Protein AF-A0A937P1J1-F1 (afdb_monomer)

Secondary structure (DSSP, 8-state):
-HHHHHHHHHHHHHHHHHHHHHHHHHHHHHHHHHHHHT--TT-EEEEEETTEEEEEEEEEEETTEEEEEEE-TTS-EEEEEEEGGGEEE--

Sequence (91 aa):
MTIIFILKFIAVLLLSGIIFVIMICCIYYFKTIMLRKNIKKFDICKFYINEFKYTGKVVDRIGNQVKVEFLDDDGSVEKRRIHIHNIYPVW

pLDDT: mean 87.86, std 8.62, range [59.47, 97.44]

Mean predicted aligned error: 9.24 Å

Foldseek 3Di:
DVVVVVVVVVVVVVVVVVVVVVVVVVVVVVVVVVVLVPQDAQFWKWFDDPNDIFIFGFHDDDPQWTWTWGQDPVRDIDIDIDGSVRIGGDD

Structure (mmCIF, N/CA/C/O backbone):
data_AF-A0A937P1J1-F1
#
_entry.id   AF-A0A937P1J1-F1
#
loop_
_atom_site.group_PDB
_atom_site.id
_atom_site.type_symbol
_atom_site.label_atom_id
_atom_site.label_alt_id
_atom_site.label_comp_id
_atom_site.label_asym_id
_atom_site.label_entity_id
_atom_site.label_seq_id
_atom_site.pdbx_PDB_ins_code
_atom_site.Cartn_x
_atom_site.Cartn_y
_atom_site.Cartn_z
_atom_site.occupancy
_atom_site.B_iso_or_equiv
_atom_site.auth_seq_id
_atom_site.auth_comp_id
_atom_site.auth_asym_id
_atom_site.auth_atom_id
_atom_site.pdbx_PDB_model_num
ATOM 1 N N . MET A 1 1 ? 32.964 6.150 -39.389 1.00 80.94 1 MET A N 1
ATOM 2 C CA . MET A 1 1 ? 33.123 6.840 -38.086 1.00 80.94 1 MET A CA 1
ATOM 3 C C . MET A 1 1 ? 31.799 7.429 -37.592 1.00 80.94 1 MET A C 1
ATOM 5 O O . MET A 1 1 ? 31.406 7.135 -36.474 1.00 80.94 1 MET A O 1
ATOM 9 N N . THR A 1 2 ? 31.058 8.156 -38.431 1.00 91.12 2 THR A N 1
ATOM 10 C CA . THR A 1 2 ? 29.780 8.830 -38.110 1.00 91.12 2 THR A CA 1
ATOM 11 C C . THR A 1 2 ? 28.676 7.911 -37.563 1.00 91.12 2 THR A C 1
ATOM 13 O O . THR A 1 2 ? 28.053 8.239 -36.560 1.00 91.12 2 THR A O 1
ATOM 16 N N . ILE A 1 3 ? 28.481 6.722 -38.148 1.00 95.06 3 ILE A N 1
ATOM 17 C CA . ILE A 1 3 ? 27.452 5.754 -37.704 1.00 95.06 3 ILE A CA 1
ATOM 18 C C . ILE A 1 3 ? 27.681 5.291 -36.253 1.00 95.06 3 ILE A C 1
ATOM 20 O O . ILE A 1 3 ? 26.735 5.154 -35.482 1.00 95.06 3 ILE A O 1
ATOM 24 N N . ILE A 1 4 ? 28.943 5.107 -35.851 1.00 94.88 4 ILE A N 1
ATOM 25 C CA . ILE A 1 4 ? 29.306 4.657 -34.497 1.00 94.88 4 ILE A CA 1
ATOM 26 C C . ILE A 1 4 ? 28.942 5.725 -33.454 1.00 94.88 4 ILE A C 1
ATOM 28 O O . ILE A 1 4 ? 28.501 5.387 -32.357 1.00 94.88 4 ILE A O 1
ATOM 32 N N . PHE A 1 5 ? 29.083 7.011 -33.793 1.00 94.81 5 PHE A N 1
ATOM 33 C CA . PHE A 1 5 ? 28.676 8.109 -32.911 1.00 94.81 5 PHE A CA 1
ATOM 34 C C . PHE A 1 5 ? 27.159 8.157 -32.715 1.00 94.81 5 PHE A C 1
ATOM 36 O O . PHE A 1 5 ? 26.702 8.294 -31.582 1.00 94.81 5 PHE A O 1
ATOM 43 N N . ILE A 1 6 ? 26.387 7.974 -33.790 1.00 95.56 6 ILE A N 1
ATOM 44 C CA . ILE A 1 6 ? 24.918 7.942 -33.726 1.00 95.56 6 ILE A CA 1
ATOM 45 C C . ILE A 1 6 ? 24.446 6.766 -32.860 1.00 95.56 6 ILE A C 1
ATOM 47 O O . ILE A 1 6 ? 23.600 6.942 -31.986 1.00 95.56 6 ILE A O 1
ATOM 51 N N . LEU A 1 7 ? 25.042 5.582 -33.034 1.00 95.88 7 LEU A N 1
ATOM 52 C CA . LEU A 1 7 ? 24.691 4.402 -32.244 1.00 95.88 7 LEU A CA 1
ATOM 53 C C . LEU A 1 7 ? 24.985 4.598 -30.746 1.00 95.88 7 LEU A C 1
ATOM 55 O O . LEU A 1 7 ? 24.151 4.261 -29.906 1.00 95.88 7 LEU A O 1
ATOM 59 N N . LYS A 1 8 ? 26.136 5.197 -30.402 1.00 95.12 8 LYS A N 1
ATOM 60 C CA . LYS A 1 8 ? 26.465 5.545 -29.009 1.00 95.12 8 LYS A CA 1
ATOM 61 C C . LYS A 1 8 ? 25.467 6.542 -28.418 1.00 95.12 8 LYS A C 1
ATOM 63 O O . LYS A 1 8 ? 25.080 6.387 -27.265 1.00 95.12 8 LYS A O 1
ATOM 68 N N . PHE A 1 9 ? 25.024 7.528 -29.197 1.00 95.88 9 PHE A N 1
ATOM 69 C CA . PHE A 1 9 ? 24.057 8.527 -28.741 1.00 95.88 9 PHE A CA 1
ATOM 70 C C . PHE A 1 9 ? 22.684 7.911 -28.425 1.00 95.88 9 PHE A C 1
ATOM 72 O O . PHE A 1 9 ? 22.118 8.178 -27.366 1.00 95.88 9 PHE A O 1
ATOM 79 N N . ILE A 1 10 ? 22.186 7.021 -29.290 1.00 96.75 10 ILE A N 1
ATOM 80 C CA . ILE A 1 10 ? 20.919 6.303 -29.067 1.00 96.75 10 ILE A CA 1
ATOM 81 C C . ILE A 1 10 ? 21.003 5.424 -27.813 1.00 96.75 10 ILE A C 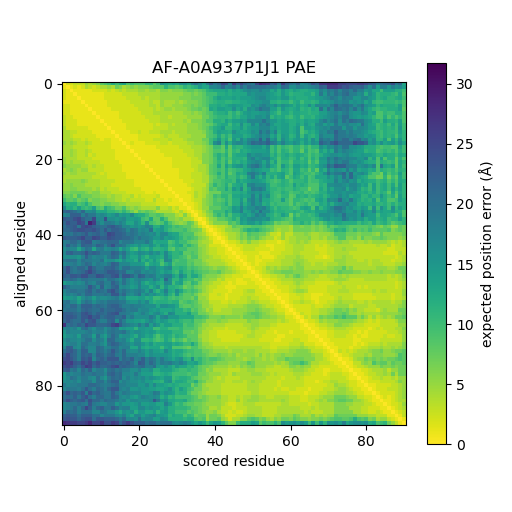1
ATOM 83 O O . ILE A 1 10 ? 20.081 5.426 -27.000 1.00 96.75 10 ILE A O 1
ATOM 87 N N . ALA A 1 11 ? 22.117 4.711 -27.616 1.00 95.56 11 ALA A N 1
ATOM 88 C CA . ALA A 1 11 ? 22.305 3.875 -26.432 1.00 95.56 11 ALA A CA 1
ATOM 89 C C . ALA A 1 11 ? 22.241 4.692 -25.128 1.00 95.56 11 ALA A C 1
ATOM 91 O O . ALA A 1 11 ? 21.602 4.267 -24.166 1.00 95.56 11 ALA A O 1
ATOM 92 N N . VAL A 1 12 ? 22.846 5.885 -25.107 1.00 96.12 12 VAL A N 1
ATOM 93 C CA . VAL A 1 12 ? 22.806 6.790 -23.946 1.00 96.12 12 VAL A CA 1
ATOM 94 C C . VAL A 1 12 ? 21.388 7.308 -23.680 1.00 96.12 12 VAL A C 1
ATOM 96 O O . VAL A 1 12 ? 20.970 7.341 -22.524 1.00 96.12 12 VAL A O 1
ATOM 99 N N . LEU A 1 13 ? 20.626 7.654 -24.725 1.00 94.50 13 LEU A N 1
ATOM 100 C CA . LEU A 1 13 ? 19.224 8.076 -24.594 1.00 94.50 13 LEU A CA 1
ATOM 101 C C . LEU A 1 13 ? 18.315 6.963 -24.052 1.00 94.50 13 LEU A C 1
ATOM 103 O O . LEU A 1 13 ? 17.443 7.220 -23.225 1.00 94.50 13 LEU A O 1
ATOM 107 N N . LEU A 1 14 ? 18.521 5.720 -24.491 1.00 95.00 14 LEU A N 1
ATOM 108 C CA . LEU A 1 14 ? 17.755 4.578 -23.987 1.00 95.00 14 LEU A CA 1
ATOM 109 C C . LEU A 1 14 ? 18.079 4.293 -22.515 1.00 95.00 14 LEU A C 1
ATOM 111 O O . LEU A 1 14 ? 17.170 4.087 -21.710 1.00 95.00 14 LEU A O 1
ATOM 115 N N . LEU A 1 15 ? 19.363 4.334 -22.146 1.00 96.12 15 LEU A N 1
ATOM 116 C CA . LEU A 1 15 ? 19.810 4.150 -20.763 1.00 96.12 15 LEU A CA 1
ATOM 117 C C . LEU A 1 15 ? 19.235 5.220 -19.825 1.00 96.12 15 LEU A C 1
ATOM 119 O O . LEU A 1 15 ? 18.742 4.879 -18.749 1.00 96.12 15 LEU A O 1
ATOM 123 N N . SER A 1 16 ? 19.243 6.496 -20.224 1.00 96.19 16 SER A N 1
ATOM 124 C CA . SER A 1 16 ? 18.690 7.573 -19.393 1.00 96.19 16 SER A CA 1
ATOM 125 C C . SER A 1 16 ? 17.171 7.453 -19.215 1.00 96.19 16 SER A C 1
ATOM 127 O O . SER A 1 16 ? 16.670 7.665 -18.109 1.00 96.19 16 SER A O 1
ATOM 129 N N . GLY A 1 17 ? 16.444 7.029 -20.256 1.00 95.62 17 GLY A N 1
ATOM 130 C CA . GLY A 1 17 ? 15.007 6.758 -20.181 1.00 95.62 17 GLY A CA 1
ATOM 131 C C . GLY A 1 17 ? 14.659 5.646 -19.188 1.00 95.62 17 GLY A C 1
ATOM 132 O O . GLY A 1 17 ? 13.772 5.819 -18.352 1.00 95.62 17 GLY A O 1
ATOM 133 N N . ILE A 1 18 ? 15.391 4.527 -19.215 1.00 97.31 18 ILE A N 1
ATOM 134 C CA . ILE A 1 18 ? 15.179 3.408 -18.280 1.00 97.31 18 ILE A CA 1
ATOM 135 C C . ILE A 1 18 ? 15.419 3.853 -16.831 1.00 97.31 18 ILE A C 1
ATOM 137 O O . ILE A 1 18 ? 14.602 3.564 -15.955 1.00 97.31 18 ILE A O 1
ATOM 141 N N . ILE A 1 19 ? 16.500 4.597 -16.576 1.00 96.88 19 ILE A N 1
ATOM 142 C CA . ILE A 1 19 ? 16.811 5.120 -15.236 1.00 96.88 19 ILE A CA 1
ATOM 143 C C . ILE A 1 19 ? 15.679 6.024 -14.730 1.00 96.88 19 ILE A C 1
ATOM 145 O O . ILE A 1 19 ? 15.267 5.906 -13.574 1.00 96.88 19 ILE A O 1
ATOM 149 N N . PHE A 1 20 ? 15.130 6.884 -15.591 1.00 97.19 20 PHE A N 1
ATOM 150 C CA . PHE A 1 20 ? 14.021 7.767 -15.234 1.00 97.19 20 PHE A CA 1
ATOM 151 C C . PHE A 1 20 ? 12.751 6.990 -14.850 1.00 97.19 20 PHE A C 1
ATOM 153 O O . PHE A 1 20 ? 12.136 7.278 -13.820 1.00 97.19 20 PHE A O 1
ATOM 160 N N . VAL A 1 21 ? 12.393 5.959 -15.623 1.00 96.88 21 VAL A N 1
ATOM 161 C CA . VAL A 1 21 ? 11.243 5.087 -15.322 1.00 96.88 21 VAL A CA 1
ATOM 162 C C . VAL A 1 21 ? 11.433 4.364 -13.984 1.00 96.88 21 VAL A C 1
ATOM 164 O O . VAL A 1 21 ? 10.517 4.348 -13.158 1.00 96.88 21 VAL A O 1
ATOM 167 N N . ILE A 1 22 ? 12.629 3.823 -13.725 1.00 97.44 22 ILE A N 1
ATOM 168 C CA . ILE A 1 22 ? 12.952 3.162 -12.450 1.00 97.44 22 ILE A CA 1
ATOM 169 C C . ILE A 1 22 ? 12.829 4.149 -11.281 1.00 97.44 22 ILE A C 1
ATOM 171 O O . ILE A 1 22 ? 12.225 3.813 -10.262 1.00 97.44 22 ILE A O 1
ATOM 175 N N . MET A 1 23 ? 13.340 5.376 -11.426 1.00 97.12 23 MET A N 1
ATOM 176 C CA . MET A 1 23 ? 13.269 6.404 -10.383 1.00 97.12 23 MET A CA 1
ATOM 177 C C . MET A 1 23 ? 11.819 6.739 -10.006 1.00 97.12 23 MET A C 1
ATOM 179 O O . MET A 1 23 ? 11.489 6.789 -8.819 1.00 97.12 23 MET A O 1
ATOM 183 N N . ILE A 1 24 ? 10.937 6.904 -10.998 1.00 95.94 24 ILE A N 1
ATOM 184 C CA . ILE A 1 24 ? 9.505 7.129 -10.758 1.00 95.94 24 ILE A CA 1
ATOM 185 C C . ILE A 1 24 ? 8.890 5.936 -10.016 1.00 95.94 24 ILE A C 1
ATOM 187 O O . ILE A 1 24 ? 8.235 6.131 -8.990 1.00 95.94 24 ILE A O 1
ATOM 191 N N . CYS A 1 25 ? 9.136 4.706 -10.474 1.00 96.44 25 CYS A N 1
ATOM 192 C CA . CYS A 1 25 ? 8.639 3.499 -9.807 1.00 96.44 25 CYS A CA 1
ATOM 193 C C . CYS A 1 25 ? 9.081 3.417 -8.339 1.00 96.44 25 CYS A C 1
ATOM 195 O O . CYS A 1 25 ? 8.259 3.129 -7.468 1.00 96.44 25 CYS A O 1
ATOM 197 N N . CYS A 1 26 ? 10.344 3.734 -8.042 1.00 96.00 26 CYS A N 1
ATOM 198 C CA . CYS A 1 26 ? 10.851 3.781 -6.673 1.00 96.00 26 CYS A CA 1
ATOM 199 C C . CYS A 1 26 ? 10.074 4.784 -5.811 1.00 96.00 26 CYS A C 1
ATOM 201 O O . CYS A 1 26 ? 9.659 4.442 -4.703 1.00 96.00 26 CYS A O 1
ATOM 203 N N . ILE A 1 27 ? 9.818 5.997 -6.312 1.00 94.19 27 ILE A N 1
ATOM 204 C CA . ILE A 1 27 ? 9.053 7.018 -5.579 1.00 94.19 27 ILE A CA 1
ATOM 205 C C . ILE A 1 27 ? 7.631 6.524 -5.277 1.00 94.19 27 ILE A C 1
ATOM 207 O O . ILE A 1 27 ? 7.172 6.635 -4.137 1.00 94.19 27 ILE A O 1
ATOM 211 N N . TYR A 1 28 ? 6.941 5.931 -6.257 1.00 93.62 28 TYR A N 1
ATOM 212 C CA . TYR A 1 28 ? 5.601 5.364 -6.055 1.00 93.62 28 TYR A CA 1
ATOM 213 C C . TYR A 1 28 ? 5.597 4.215 -5.037 1.00 93.62 28 TYR A C 1
ATOM 215 O O . TYR A 1 28 ? 4.707 4.134 -4.180 1.00 93.62 28 TYR A O 1
ATOM 223 N N . TYR A 1 29 ? 6.616 3.357 -5.084 1.00 88.06 29 TYR A N 1
ATOM 224 C CA . TYR A 1 29 ? 6.788 2.258 -4.141 1.00 88.06 29 TYR A CA 1
ATOM 225 C C . TYR A 1 29 ? 7.008 2.769 -2.707 1.00 88.06 29 TYR A C 1
ATOM 227 O O . TYR A 1 29 ? 6.286 2.376 -1.786 1.00 88.06 29 TYR A O 1
ATOM 235 N N . PHE A 1 30 ? 7.929 3.720 -2.512 1.00 79.12 30 PHE A N 1
ATOM 236 C CA . PHE A 1 30 ? 8.189 4.325 -1.203 1.00 79.12 30 PHE A CA 1
ATOM 237 C C . PHE A 1 30 ? 6.981 5.082 -0.653 1.00 79.12 30 PHE A C 1
ATOM 239 O O . PHE A 1 30 ? 6.667 4.933 0.531 1.00 79.12 30 PHE A O 1
ATOM 246 N N . LYS A 1 31 ? 6.262 5.834 -1.498 1.00 80.88 31 LYS A N 1
ATOM 247 C CA . LYS A 1 31 ? 5.018 6.511 -1.108 1.00 80.88 31 LYS A CA 1
ATOM 248 C C . LYS A 1 31 ? 4.023 5.501 -0.537 1.00 80.88 31 LYS A C 1
ATOM 250 O O . LYS A 1 31 ? 3.536 5.683 0.572 1.00 80.88 31 LYS A O 1
ATOM 255 N N . THR A 1 32 ? 3.810 4.380 -1.222 1.00 74.88 32 THR A N 1
ATOM 256 C CA . THR A 1 32 ? 2.901 3.314 -0.769 1.00 74.88 32 THR A CA 1
ATOM 257 C C . THR A 1 32 ? 3.321 2.705 0.579 1.00 74.88 32 THR A C 1
ATOM 259 O O . THR A 1 32 ? 2.473 2.458 1.439 1.00 74.88 32 THR A O 1
ATOM 262 N N . ILE A 1 33 ? 4.623 2.500 0.810 1.00 75.62 33 ILE A N 1
ATOM 263 C CA . ILE A 1 33 ? 5.140 1.976 2.087 1.00 75.62 33 ILE A CA 1
ATOM 264 C C . ILE A 1 33 ? 4.960 2.979 3.229 1.00 75.62 33 ILE A C 1
ATOM 266 O O . ILE A 1 33 ? 4.516 2.591 4.314 1.00 75.62 33 ILE A O 1
ATOM 270 N N . MET A 1 34 ? 5.299 4.256 3.011 1.00 70.94 34 MET A N 1
ATOM 271 C CA . MET A 1 34 ? 5.125 5.291 4.037 1.00 70.94 34 MET A CA 1
ATOM 272 C C . MET A 1 34 ? 3.662 5.399 4.466 1.00 70.94 34 MET A C 1
ATOM 274 O O . MET A 1 34 ? 3.378 5.514 5.657 1.00 70.94 34 MET A O 1
ATOM 278 N N . LEU A 1 35 ? 2.735 5.269 3.517 1.00 62.84 35 LEU A N 1
ATOM 279 C CA . LEU A 1 35 ? 1.304 5.301 3.794 1.00 62.84 35 LEU A CA 1
ATOM 280 C C . LEU A 1 35 ? 0.838 4.137 4.679 1.00 62.84 35 LEU A C 1
ATOM 282 O O . LEU A 1 35 ? 0.109 4.364 5.640 1.00 62.84 35 LEU A O 1
ATOM 286 N N . ARG A 1 36 ? 1.311 2.905 4.444 1.00 59.88 36 ARG A N 1
ATOM 287 C CA . ARG A 1 36 ? 0.952 1.747 5.293 1.00 59.88 36 ARG A CA 1
ATOM 288 C C . ARG A 1 36 ? 1.493 1.851 6.718 1.00 59.88 36 ARG A C 1
ATOM 290 O O . ARG A 1 36 ? 0.859 1.370 7.653 1.00 59.88 36 ARG A O 1
ATOM 297 N N . LYS A 1 37 ? 2.654 2.483 6.910 1.00 64.50 37 LYS A N 1
ATOM 298 C CA . LYS A 1 37 ? 3.210 2.703 8.255 1.00 64.50 37 LYS A CA 1
ATOM 299 C C . LYS A 1 37 ? 2.407 3.716 9.071 1.00 64.50 37 LYS A C 1
ATOM 301 O O . LYS A 1 37 ? 2.508 3.678 10.298 1.00 64.50 37 LYS A O 1
ATOM 306 N N . ASN A 1 38 ? 1.620 4.570 8.418 1.00 69.25 38 ASN A N 1
ATOM 307 C CA . ASN A 1 38 ? 0.929 5.692 9.041 1.00 69.25 38 ASN A CA 1
ATOM 308 C C . ASN A 1 38 ? -0.522 5.391 9.446 1.00 69.25 38 ASN A C 1
ATOM 310 O O . ASN A 1 38 ? -1.271 6.329 9.676 1.00 69.25 38 ASN A O 1
ATOM 314 N N . ILE A 1 39 ? -0.922 4.116 9.551 1.00 73.12 39 ILE A N 1
ATOM 315 C CA . ILE A 1 39 ? -2.200 3.761 10.184 1.00 73.12 39 ILE A CA 1
ATOM 316 C C . ILE A 1 39 ? -2.124 4.193 11.652 1.00 73.12 39 ILE A C 1
ATOM 318 O O . ILE A 1 39 ? -1.345 3.632 12.440 1.00 73.12 39 ILE A O 1
ATOM 322 N N . LYS A 1 40 ? -2.896 5.223 11.993 1.00 75.56 40 LYS A N 1
ATOM 323 C CA . LYS A 1 40 ? -2.972 5.827 13.320 1.00 75.56 40 LYS A CA 1
ATOM 324 C C . LYS A 1 40 ? -4.188 5.317 14.079 1.00 75.56 40 LYS A C 1
ATOM 326 O O . LYS A 1 40 ? -5.131 4.746 13.536 1.00 75.56 40 LYS A O 1
ATOM 331 N N . LYS A 1 41 ? -4.152 5.545 15.391 1.00 78.12 41 LYS A N 1
ATOM 332 C CA . LYS A 1 41 ? -5.321 5.385 16.247 1.00 78.12 41 LYS A CA 1
ATOM 333 C C . LYS A 1 41 ? -6.450 6.269 15.712 1.00 78.12 41 LYS A C 1
ATOM 335 O O . LYS A 1 41 ? -6.217 7.433 15.409 1.00 78.12 41 LYS A O 1
ATOM 340 N N . PHE A 1 42 ? -7.647 5.701 15.651 1.00 82.88 42 PHE A N 1
ATOM 341 C CA . PHE A 1 42 ? -8.892 6.267 15.135 1.00 82.88 42 PHE A CA 1
ATOM 342 C C . PHE A 1 42 ? -9.074 6.303 13.612 1.00 82.88 42 PHE A C 1
ATOM 344 O O . PHE A 1 42 ? -10.156 6.701 13.181 1.00 82.88 42 PHE A O 1
ATOM 351 N N . ASP A 1 43 ? -8.111 5.822 12.821 1.00 85.56 43 ASP A N 1
ATOM 352 C CA . ASP A 1 43 ? -8.298 5.685 11.372 1.00 85.56 43 ASP A CA 1
ATOM 353 C C . ASP A 1 43 ? -9.361 4.629 11.042 1.00 85.56 43 ASP A C 1
ATOM 355 O O . ASP A 1 43 ? -9.501 3.616 11.737 1.00 85.56 43 ASP A O 1
ATOM 359 N N . ILE A 1 44 ? -10.096 4.854 9.952 1.00 88.62 44 ILE A N 1
ATOM 360 C CA . ILE A 1 44 ? -11.036 3.881 9.391 1.00 88.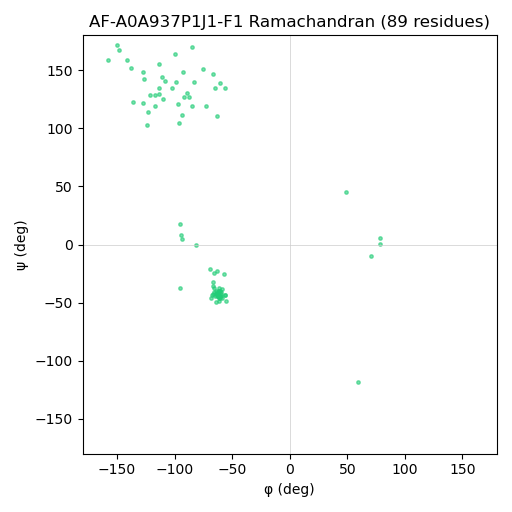62 44 ILE A CA 1
ATOM 361 C C . ILE A 1 44 ? -10.283 2.999 8.394 1.00 88.62 44 ILE A C 1
ATOM 363 O O . ILE A 1 44 ? -9.573 3.474 7.505 1.00 88.62 44 ILE A O 1
ATOM 367 N N . CYS A 1 45 ? -10.437 1.689 8.534 1.00 89.12 45 CYS A N 1
ATOM 368 C CA . CYS A 1 45 ? -9.745 0.706 7.717 1.00 89.12 45 CYS A CA 1
ATOM 369 C C . CYS A 1 45 ? -10.679 -0.432 7.294 1.00 89.12 45 CYS A C 1
ATOM 371 O O . CYS A 1 45 ? -11.649 -0.759 7.975 1.00 89.12 45 CYS A O 1
ATOM 373 N N . LYS A 1 46 ? -10.376 -1.032 6.145 1.00 90.94 46 LYS A N 1
ATOM 374 C CA . LYS A 1 46 ? -10.972 -2.271 5.651 1.00 90.94 46 LYS A CA 1
ATOM 375 C C . LYS A 1 46 ? -10.032 -3.427 5.954 1.00 90.94 46 LYS A C 1
ATOM 377 O O . LYS A 1 46 ? -8.824 -3.298 5.782 1.00 90.94 46 LYS A O 1
ATOM 382 N N . PHE A 1 47 ? -10.568 -4.560 6.366 1.00 90.44 47 PHE A N 1
ATOM 383 C CA . PHE A 1 47 ? 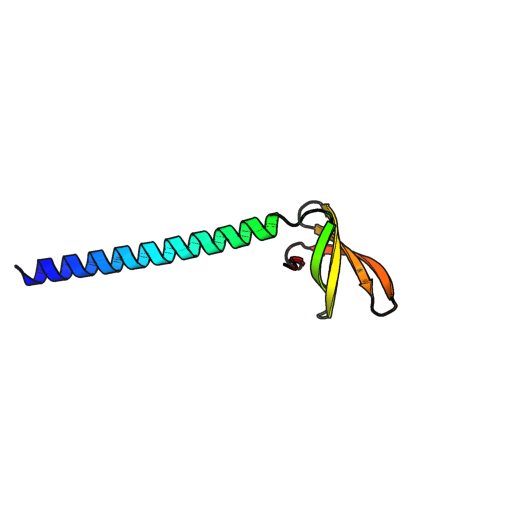-9.788 -5.768 6.628 1.00 90.44 47 PHE A CA 1
ATOM 384 C C . PHE A 1 47 ? -10.624 -7.006 6.319 1.00 90.44 47 PHE A C 1
ATOM 386 O O . PHE A 1 47 ? -11.835 -6.907 6.126 1.00 90.44 47 PHE A O 1
ATOM 393 N N . TYR A 1 48 ? -9.965 -8.162 6.254 1.00 88.00 48 TYR A N 1
ATOM 394 C CA . TYR A 1 48 ? -10.623 -9.436 5.980 1.00 88.00 48 TYR A CA 1
ATOM 395 C C . TYR A 1 48 ? -10.560 -10.362 7.197 1.00 88.00 48 TYR A C 1
ATOM 397 O O . TYR A 1 48 ? -9.501 -10.508 7.813 1.00 88.00 48 TYR A O 1
ATOM 405 N N . ILE A 1 49 ? -11.686 -10.995 7.520 1.00 86.44 49 ILE A N 1
ATOM 406 C CA . ILE A 1 49 ? -11.800 -12.086 8.493 1.00 86.44 49 ILE A CA 1
ATOM 407 C C . ILE A 1 49 ? -12.512 -13.229 7.773 1.00 86.44 49 ILE A C 1
ATOM 409 O O . ILE A 1 49 ? -13.620 -13.032 7.294 1.00 86.44 49 ILE A O 1
ATOM 413 N N . ASN A 1 50 ? -11.889 -14.409 7.694 1.00 85.56 50 ASN A N 1
ATOM 414 C CA . ASN A 1 50 ? -12.472 -15.593 7.046 1.00 85.56 50 ASN A CA 1
ATOM 415 C C . ASN A 1 50 ? -13.042 -15.299 5.642 1.00 85.56 50 ASN A C 1
ATOM 417 O O . ASN A 1 50 ? -14.155 -15.697 5.338 1.00 85.56 50 ASN A O 1
ATOM 421 N N . GLU A 1 51 ? -12.293 -14.556 4.817 1.00 84.88 51 GLU A N 1
ATOM 422 C CA . GLU A 1 51 ? -1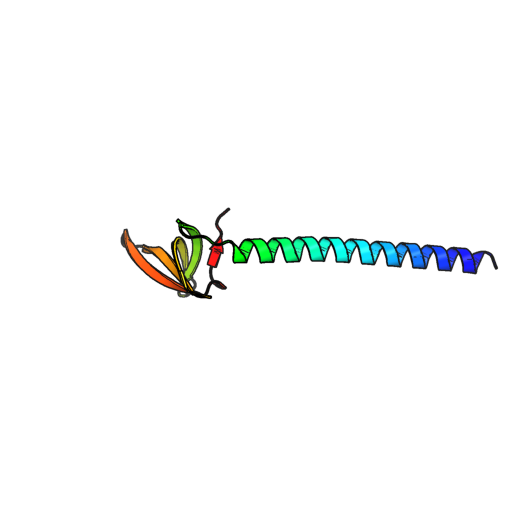2.687 -14.104 3.463 1.00 84.88 51 GLU A CA 1
ATOM 423 C C . GLU A 1 51 ? -13.779 -13.020 3.406 1.00 84.88 51 GLU A C 1
ATOM 425 O O . GLU A 1 51 ? -13.943 -12.369 2.373 1.00 84.88 51 GLU A O 1
ATOM 430 N N . PHE A 1 52 ? -14.438 -12.712 4.522 1.00 86.31 52 PHE A N 1
ATOM 431 C CA . PHE A 1 52 ? -15.394 -11.613 4.616 1.00 86.31 52 PHE A CA 1
ATOM 432 C C . PHE A 1 52 ? -14.693 -10.282 4.855 1.00 86.31 52 PHE A C 1
ATOM 434 O O . PHE A 1 52 ? -13.725 -10.176 5.612 1.00 86.31 52 PHE A O 1
ATOM 441 N N . LYS A 1 53 ? -15.192 -9.245 4.184 1.00 89.12 53 LYS A N 1
ATOM 442 C CA . LYS A 1 53 ? -14.636 -7.897 4.224 1.00 89.12 53 LYS A CA 1
ATOM 443 C C . LYS A 1 53 ? -15.395 -7.046 5.230 1.00 89.12 53 LYS A C 1
ATOM 445 O O . LYS A 1 53 ? -16.568 -6.760 5.029 1.00 89.12 53 LYS A O 1
ATOM 450 N N . TYR A 1 54 ? -14.680 -6.529 6.218 1.00 90.75 54 TYR A N 1
ATOM 451 C CA . TYR A 1 54 ? -15.227 -5.644 7.238 1.00 90.75 54 TYR A CA 1
ATOM 452 C C . TYR A 1 54 ? -14.626 -4.248 7.122 1.00 90.75 54 TYR A C 1
ATOM 454 O O . TYR A 1 54 ? -13.519 -4.062 6.606 1.00 90.75 54 TYR A O 1
ATOM 462 N N . THR A 1 55 ? -15.366 -3.257 7.611 1.00 91.19 55 THR A N 1
ATOM 463 C CA . THR A 1 55 ? -14.873 -1.891 7.803 1.00 91.19 55 THR A CA 1
ATOM 464 C C . THR A 1 55 ? -14.923 -1.584 9.290 1.00 91.19 55 THR A C 1
ATOM 466 O O . THR A 1 55 ? -15.949 -1.790 9.929 1.00 91.19 55 THR A O 1
ATOM 469 N N . GLY A 1 56 ? -13.818 -1.102 9.846 1.00 92.62 56 GLY A N 1
ATOM 470 C CA . GLY A 1 56 ? -13.722 -0.819 11.270 1.00 92.62 56 GLY A CA 1
ATOM 471 C C . GLY A 1 56 ? -12.761 0.310 11.584 1.00 92.62 56 GLY A C 1
ATOM 472 O O . GLY A 1 56 ? -12.031 0.814 10.727 1.00 92.62 56 GLY A O 1
ATOM 473 N N . LYS A 1 57 ? -12.770 0.706 12.849 1.00 92.44 57 LYS A N 1
ATOM 474 C CA . LYS A 1 57 ? -11.964 1.787 13.394 1.00 92.44 57 LYS A CA 1
ATOM 475 C C . LYS A 1 57 ? -10.773 1.229 14.155 1.00 92.44 57 LYS A C 1
ATOM 477 O O . LYS A 1 57 ? -10.914 0.330 14.981 1.00 92.44 57 LYS A O 1
ATOM 482 N N . VAL A 1 58 ? -9.594 1.792 13.930 1.00 90.12 58 VAL A N 1
ATOM 483 C CA . VAL A 1 58 ? -8.394 1.427 14.683 1.00 90.12 58 VAL A CA 1
ATOM 484 C C . VAL A 1 58 ? -8.487 1.983 16.103 1.00 90.12 58 VAL A C 1
ATOM 486 O O . VAL A 1 58 ? -8.554 3.191 16.311 1.00 90.12 58 VAL A O 1
ATOM 489 N N . VAL A 1 59 ? -8.467 1.108 17.103 1.00 90.88 59 VAL A N 1
ATOM 490 C CA . VAL A 1 59 ? -8.535 1.476 18.526 1.00 90.88 59 VAL A CA 1
ATOM 491 C C . VAL A 1 59 ? -7.148 1.576 19.138 1.00 90.88 59 VAL A C 1
ATOM 493 O O . VAL A 1 59 ? -6.908 2.422 19.997 1.00 90.88 59 VAL A O 1
ATOM 496 N N . ASP A 1 60 ? -6.240 0.693 18.731 1.00 89.56 60 ASP A N 1
ATOM 497 C CA . ASP A 1 60 ? -4.895 0.630 19.289 1.00 89.56 60 ASP A CA 1
ATOM 498 C C . ASP A 1 60 ? -3.926 -0.057 18.325 1.00 89.56 60 ASP A C 1
ATOM 500 O O . ASP A 1 60 ? -4.341 -0.829 17.457 1.00 89.56 60 ASP A O 1
ATOM 504 N N . ARG A 1 61 ? -2.628 0.192 18.490 1.00 85.31 61 ARG A N 1
ATOM 505 C CA . ARG A 1 61 ? -1.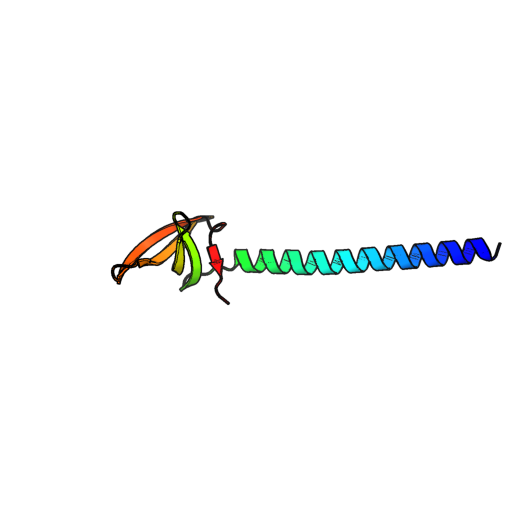574 -0.452 17.706 1.00 85.31 61 ARG A CA 1
ATOM 506 C C . ARG A 1 61 ? -0.438 -0.881 18.618 1.00 85.31 61 ARG A C 1
ATOM 508 O O . ARG A 1 61 ? 0.201 -0.054 19.257 1.00 85.31 61 ARG A O 1
ATOM 515 N N . ILE A 1 62 ? -0.139 -2.176 18.593 1.00 84.69 62 ILE A N 1
ATOM 516 C CA . ILE A 1 62 ? 0.959 -2.775 19.349 1.00 84.69 62 ILE A CA 1
ATOM 517 C C . ILE A 1 62 ? 1.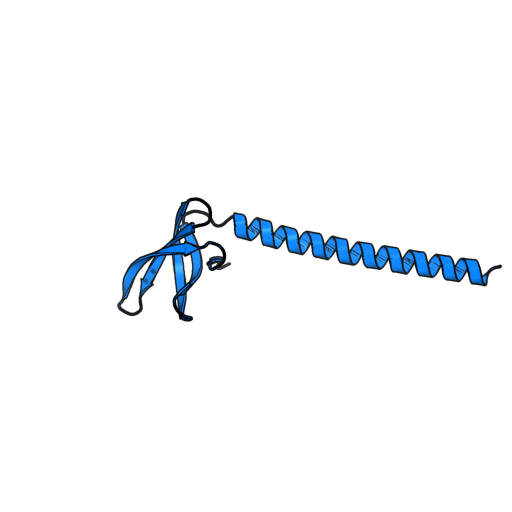854 -3.510 18.349 1.00 84.69 62 ILE A C 1
ATOM 519 O O . ILE A 1 62 ? 1.516 -4.583 17.846 1.00 84.69 62 ILE A O 1
ATOM 523 N N . GLY A 1 63 ? 2.991 -2.896 18.014 1.00 85.12 63 GLY A N 1
ATOM 524 C CA . GLY A 1 63 ? 3.922 -3.420 17.012 1.00 85.12 63 GLY A CA 1
ATOM 525 C C . GLY A 1 63 ? 3.271 -3.593 15.632 1.00 85.12 63 GLY A C 1
ATOM 526 O O . GLY A 1 63 ? 2.806 -2.621 15.026 1.00 85.12 63 GLY A O 1
ATOM 527 N N . ASN A 1 64 ? 3.243 -4.841 15.150 1.00 86.00 64 ASN A N 1
ATOM 528 C CA . ASN A 1 64 ? 2.651 -5.240 13.863 1.00 86.00 64 ASN A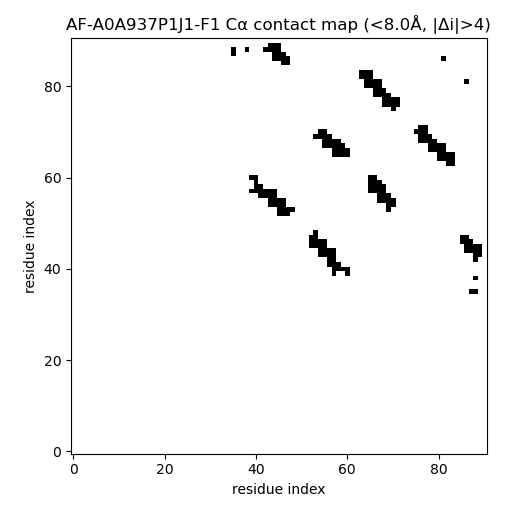 CA 1
ATOM 529 C C . ASN A 1 64 ? 1.192 -5.718 13.971 1.00 86.00 64 ASN A C 1
ATOM 531 O O . ASN A 1 64 ? 0.623 -6.165 12.973 1.00 86.00 64 ASN A O 1
ATOM 535 N N . GLN A 1 65 ? 0.582 -5.641 15.156 1.00 88.69 65 GLN A N 1
ATOM 536 C CA . GLN A 1 65 ? -0.837 -5.918 15.354 1.00 88.69 65 GLN A CA 1
ATOM 537 C C . GLN A 1 65 ? -1.600 -4.627 15.631 1.00 88.69 65 GLN A C 1
ATOM 539 O O . GLN A 1 65 ? -1.144 -3.738 16.352 1.00 88.69 65 GLN A O 1
ATOM 544 N N . VAL A 1 66 ? -2.792 -4.543 15.061 1.00 89.56 66 VAL A N 1
ATOM 545 C CA . VAL A 1 66 ? -3.701 -3.416 15.208 1.00 89.56 66 VAL A CA 1
ATOM 546 C C . VAL A 1 66 ? -4.997 -3.949 15.797 1.00 89.56 66 VAL A C 1
ATOM 548 O O . VAL A 1 66 ? -5.555 -4.934 15.312 1.00 89.56 66 VAL A O 1
ATOM 551 N N . LYS A 1 67 ? -5.463 -3.328 16.877 1.00 92.19 67 LYS A N 1
ATOM 552 C CA . LYS A 1 67 ? -6.775 -3.609 17.452 1.00 92.19 67 LYS A CA 1
ATOM 553 C C . LYS A 1 67 ? -7.801 -2.770 16.704 1.00 92.19 67 LYS A C 1
ATOM 555 O O . LYS A 1 67 ? -7.710 -1.544 16.729 1.00 92.19 67 LYS A O 1
ATOM 560 N N . VAL A 1 68 ? -8.758 -3.425 16.064 1.00 92.38 68 VAL A N 1
ATOM 561 C CA . VAL A 1 68 ? -9.861 -2.787 15.342 1.00 92.38 68 VAL A CA 1
ATOM 562 C C . VAL A 1 68 ? -11.177 -3.029 16.074 1.00 92.38 68 VAL A C 1
ATOM 564 O O . VAL A 1 68 ? -11.367 -4.081 16.684 1.00 92.38 68 VAL A O 1
ATOM 567 N N . GLU A 1 69 ? -12.051 -2.033 16.040 1.00 94.06 69 GLU A N 1
ATOM 568 C CA . GLU A 1 69 ? -13.442 -2.088 16.488 1.00 94.06 69 GLU A CA 1
ATOM 569 C C . GLU A 1 69 ? -14.333 -2.005 15.250 1.00 94.06 69 GLU A C 1
ATOM 571 O O . GLU A 1 69 ? -14.165 -1.096 14.434 1.00 94.06 69 GLU A O 1
ATOM 576 N N . PHE A 1 70 ? -15.225 -2.970 15.068 1.00 93.00 70 PHE A N 1
ATOM 577 C CA . PHE A 1 70 ? -16.110 -3.046 13.908 1.00 93.00 70 PHE A CA 1
ATOM 578 C C . PHE A 1 70 ? -17.495 -3.531 14.326 1.00 93.00 70 PHE A C 1
ATOM 580 O O . PHE A 1 70 ? -17.655 -4.120 15.393 1.00 93.00 70 PHE A O 1
ATOM 587 N N . LEU A 1 71 ? -18.481 -3.227 13.488 1.00 91.81 71 LEU A N 1
ATOM 588 C CA . LEU A 1 71 ? -19.839 -3.739 13.618 1.00 91.81 71 LEU A CA 1
ATOM 589 C C . LEU A 1 71 ? -19.915 -5.079 12.896 1.00 91.81 71 LEU A C 1
ATOM 591 O O . LEU A 1 71 ? -19.512 -5.158 11.732 1.00 91.81 71 LEU A O 1
ATOM 595 N N . ASP A 1 72 ? -20.386 -6.097 13.601 1.00 87.81 72 ASP A N 1
ATOM 596 C CA . ASP A 1 72 ? -20.709 -7.390 13.010 1.00 87.81 72 ASP A CA 1
ATOM 597 C C . ASP A 1 72 ? -22.135 -7.372 12.427 1.00 87.81 72 ASP A C 1
ATOM 599 O O . ASP A 1 72 ? -22.890 -6.412 12.628 1.00 87.81 72 ASP A O 1
ATOM 603 N N . ASP A 1 73 ? -22.504 -8.404 11.669 1.00 85.25 73 ASP A N 1
ATOM 604 C CA . ASP A 1 73 ? -23.777 -8.452 10.928 1.00 85.25 73 ASP A CA 1
ATOM 605 C C . ASP A 1 73 ? -25.017 -8.428 11.845 1.00 85.25 73 ASP A C 1
ATOM 607 O O . ASP A 1 73 ? -26.103 -8.018 11.431 1.00 85.25 73 ASP A O 1
ATOM 611 N N . ASP A 1 74 ? -24.858 -8.823 13.109 1.00 89.62 74 ASP A N 1
ATOM 612 C CA . ASP A 1 74 ? -25.888 -8.762 14.151 1.00 89.62 74 ASP A CA 1
ATOM 613 C C . ASP A 1 74 ? -26.025 -7.368 14.802 1.00 89.62 74 ASP A C 1
ATOM 615 O O . ASP A 1 74 ? -26.859 -7.163 15.686 1.00 89.62 74 ASP A O 1
ATOM 619 N N . GLY A 1 75 ? -25.219 -6.395 14.365 1.00 87.69 75 GLY A N 1
ATOM 620 C CA . GLY A 1 75 ? -25.153 -5.049 14.928 1.00 87.69 75 GLY A CA 1
ATOM 621 C C . GLY A 1 75 ? -24.350 -4.955 16.228 1.00 87.69 75 GLY A C 1
ATOM 622 O O . GLY A 1 75 ? -24.316 -3.885 16.845 1.00 87.69 75 GLY A O 1
ATOM 623 N N . SER A 1 76 ? -23.695 -6.036 16.660 1.00 91.25 76 SER A N 1
ATOM 624 C CA . SER A 1 76 ? -22.812 -6.019 17.822 1.00 91.25 76 SER A CA 1
ATOM 625 C C . SER A 1 76 ? -21.476 -5.341 17.498 1.00 91.25 76 SER A C 1
ATOM 627 O O . SER A 1 76 ? -21.010 -5.313 16.359 1.00 91.25 76 SER A O 1
ATOM 629 N N . VAL A 1 77 ? -20.854 -4.742 18.518 1.00 91.81 77 VAL A N 1
ATOM 630 C CA . VAL A 1 77 ? -19.538 -4.104 18.387 1.00 91.81 77 VAL A CA 1
ATOM 631 C C . VAL A 1 77 ? -18.459 -5.080 18.842 1.00 91.81 77 VAL A C 1
ATOM 633 O O . VAL A 1 77 ? -18.242 -5.269 20.042 1.00 91.81 77 VAL A O 1
ATOM 636 N N . GLU A 1 78 ? -17.735 -5.656 17.885 1.00 91.62 78 GLU A N 1
ATOM 637 C CA . GLU A 1 78 ? -16.606 -6.545 18.150 1.00 91.62 78 GLU A CA 1
ATOM 638 C C . GLU A 1 78 ? -15.269 -5.795 18.180 1.00 91.62 78 GLU A C 1
ATOM 640 O O . GLU A 1 78 ? -15.032 -4.816 17.466 1.00 91.62 78 GLU A O 1
ATOM 645 N N . LYS A 1 79 ? -14.337 -6.299 19.001 1.00 92.62 79 LYS A N 1
ATOM 646 C CA . LYS A 1 79 ? -12.948 -5.823 19.069 1.00 92.62 79 LYS A CA 1
ATOM 647 C C . LYS A 1 79 ? -11.986 -6.962 18.807 1.00 92.62 79 LYS A C 1
ATOM 649 O O . LYS A 1 79 ? -11.825 -7.838 19.654 1.00 92.62 79 LYS A O 1
ATOM 654 N N . ARG A 1 80 ? -11.247 -6.897 17.700 1.00 90.88 80 ARG A N 1
ATOM 655 C CA . ARG A 1 80 ? -10.293 -7.948 17.319 1.00 90.88 80 ARG A CA 1
ATOM 656 C C . ARG A 1 80 ? -8.909 -7.381 17.037 1.00 90.88 80 ARG A C 1
ATOM 658 O O . ARG A 1 80 ? -8.761 -6.241 16.601 1.00 90.88 80 ARG A O 1
ATOM 665 N N . ARG A 1 81 ? -7.871 -8.171 17.317 1.00 90.94 81 ARG A N 1
ATO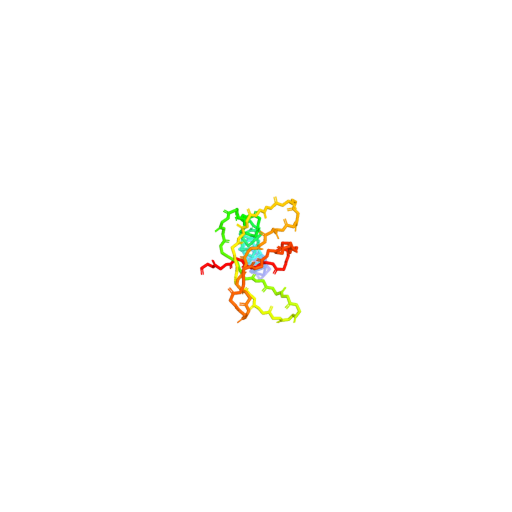M 666 C CA . ARG A 1 81 ? -6.497 -7.858 16.905 1.00 90.94 81 ARG A CA 1
ATOM 667 C C . ARG A 1 81 ? -6.226 -8.497 15.556 1.00 90.94 81 ARG A C 1
ATOM 669 O O . ARG A 1 81 ? -6.415 -9.698 15.396 1.00 90.94 81 ARG A O 1
ATOM 676 N N . ILE A 1 82 ? -5.768 -7.690 14.612 1.00 89.88 82 ILE A N 1
ATOM 677 C CA . ILE A 1 82 ? -5.486 -8.107 13.243 1.00 89.88 82 ILE A CA 1
ATOM 678 C C . ILE A 1 82 ? -4.059 -7.693 12.902 1.00 89.88 82 ILE A C 1
ATOM 680 O O . ILE A 1 82 ? -3.575 -6.639 13.321 1.00 89.88 82 ILE A O 1
ATOM 684 N N . HIS A 1 83 ? -3.356 -8.540 12.158 1.00 87.69 83 HIS A N 1
ATOM 685 C CA . HIS A 1 83 ? -2.039 -8.193 11.646 1.00 87.69 83 HIS A CA 1
ATOM 686 C C . HIS A 1 83 ? -2.144 -7.041 10.647 1.00 87.69 83 HIS A C 1
ATOM 688 O O . HIS A 1 83 ? -2.978 -7.069 9.747 1.00 87.69 83 HIS A O 1
ATOM 694 N N . ILE A 1 84 ? -1.256 -6.052 10.765 1.00 84.00 84 ILE A N 1
ATOM 695 C CA . ILE A 1 84 ? -1.280 -4.827 9.950 1.00 84.00 84 ILE A CA 1
ATOM 696 C C . ILE A 1 84 ? -1.216 -5.100 8.437 1.00 84.00 84 ILE A C 1
ATOM 698 O O . ILE A 1 84 ? -1.710 -4.306 7.647 1.00 84.00 84 ILE A O 1
ATOM 702 N N . HIS A 1 85 ? -0.653 -6.243 8.029 1.00 82.56 85 HIS A N 1
ATOM 703 C CA . HIS A 1 85 ? -0.605 -6.676 6.630 1.00 82.56 85 HIS A CA 1
ATOM 704 C C . HIS A 1 85 ? -1.986 -6.986 6.033 1.00 82.56 85 HIS A C 1
ATOM 706 O O . HIS A 1 85 ? -2.146 -6.868 4.822 1.00 82.56 85 HIS A O 1
ATOM 712 N N . ASN A 1 86 ? -2.972 -7.319 6.871 1.00 83.69 86 ASN A N 1
ATOM 713 C CA . ASN A 1 86 ? -4.345 -7.632 6.464 1.00 83.69 86 ASN A CA 1
ATOM 714 C C . ASN A 1 86 ? -5.275 -6.408 6.546 1.00 83.69 86 ASN A C 1
ATOM 716 O O . ASN A 1 86 ? -6.491 -6.550 6.413 1.00 83.69 86 ASN A O 1
ATOM 720 N N . ILE A 1 87 ? -4.719 -5.217 6.800 1.00 85.00 87 ILE A N 1
ATOM 721 C CA . ILE A 1 87 ? -5.464 -3.974 6.988 1.00 85.00 87 ILE A CA 1
ATOM 722 C C . ILE A 1 87 ? -5.163 -3.020 5.837 1.00 85.00 87 ILE A C 1
ATOM 724 O O . ILE A 1 87 ? -4.011 -2.717 5.523 1.00 85.00 87 ILE A O 1
ATOM 728 N N . TYR A 1 88 ? -6.229 -2.506 5.239 1.00 84.75 88 TYR A N 1
ATOM 729 C CA . TYR A 1 88 ? -6.204 -1.573 4.129 1.00 84.75 88 TYR A CA 1
ATOM 730 C C . TYR A 1 88 ? -6.840 -0.254 4.579 1.00 84.75 88 TYR A C 1
ATOM 732 O O . TYR A 1 88 ? -8.008 -0.250 4.965 1.00 84.75 88 TYR A O 1
ATOM 740 N N . PRO A 1 89 ? -6.117 0.875 4.557 1.00 77.62 89 PRO A N 1
ATOM 741 C CA . PRO A 1 89 ? -6.714 2.173 4.867 1.00 77.62 89 PRO A CA 1
ATOM 742 C C . PRO A 1 89 ? -7.849 2.500 3.883 1.00 77.6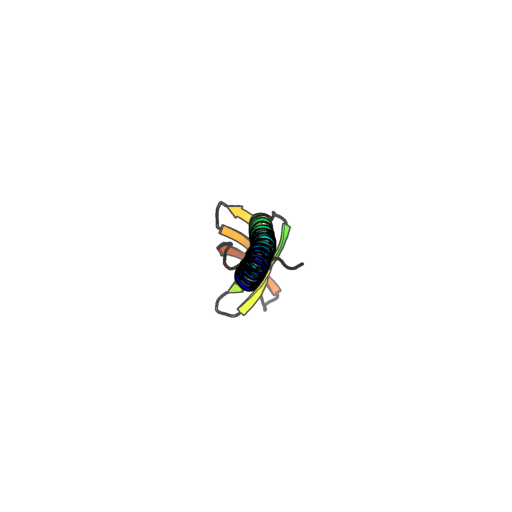2 89 PRO A C 1
ATOM 744 O O . PRO A 1 89 ? -7.724 2.233 2.684 1.00 77.62 89 PRO A O 1
ATOM 747 N N . VAL A 1 90 ? -8.955 3.058 4.386 1.00 75.88 90 VAL A N 1
ATOM 748 C CA . VAL A 1 90 ? -10.031 3.616 3.551 1.00 75.88 90 VAL A CA 1
ATOM 749 C C . VAL A 1 90 ? -9.735 5.100 3.385 1.00 75.88 90 VAL A C 1
ATOM 751 O O . VAL A 1 90 ? -9.761 5.830 4.370 1.00 75.88 90 VAL A O 1
ATOM 754 N N . TRP A 1 91 ? -9.377 5.496 2.165 1.00 59.47 91 TRP A N 1
ATOM 755 C CA . TRP A 1 91 ? -9.136 6.886 1.777 1.00 59.47 91 TRP A CA 1
ATOM 756 C C . TRP A 1 91 ? -10.428 7.488 1.247 1.00 59.47 91 TRP A C 1
ATOM 758 O O . TRP A 1 91 ? -11.088 6.778 0.450 1.00 59.47 91 TRP A O 1
#

Solvent-accessible surface area (backbone atoms only — not comparable to full-atom values): 5229 Å² total; per-residue (Å²): 116,70,67,61,55,54,54,54,52,52,51,52,54,53,52,54,51,53,53,51,54,50,52,53,53,50,52,56,53,51,53,55,52,56,56,68,71,61,75,48,74,67,41,52,30,34,33,66,56,96,89,42,80,46,64,29,33,28,70,41,75,60,90,66,34,31,31,33,38,30,69,47,98,87,70,45,80,46,77,49,78,41,53,50,89,54,51,40,79,63,128

Nearest PDB structures (foldseek):
  1y71-assembly1_B  TM=8.215E-01  e=1.969E-02  Bacillus cereus
  1y71-assembly1_A  TM=8.224E-01  e=1.969E-02  Bacillus cereus
  4ii1-assembly4_D  TM=8.461E-01  e=8.717E-02  Homo sapiens
  3ic8-assembly2_B  TM=7.166E-01  e=2.398E-01  Pseudomonas syringae pv. tomato
  3ic8-assembly3_D  TM=6.866E-01  e=1.062E+00  Pseudomonas syringae pv. tomato

Radius of gyration: 23.07 Å; Cα contacts (8 Å, |Δi|>4): 103; chains: 1; bounding box: 59×24×58 Å